Protein AF-A0A0G9HFV5-F1 (afdb_monomer_lite)

Sequence (107 aa):
MTLTRRILLALIIGVALTLALAWLSFEANEVGYEGLSNVLFWQNTFLQSRVASLDIGTPDDPLREGTLLMFLGFILSFPVGFVVYGVGAFVVISKLAERQGTARPRA

Foldseek 3Di:
DDPVVLLVVLLVQLLVQQVVLQVVLVVCVVVPNPVSSCVSLVQLVVQQVPQDFDQPDDPVGGDTDRPVSSVVSVVVSNVVSSVVSSVVSSVVVVVVVVVVVVPDPPD

Organism: NCBI:txid1440763

Structure (mmCIF, N/CA/C/O backbone):
data_AF-A0A0G9HFV5-F1
#
_entry.id   AF-A0A0G9HFV5-F1
#
loop_
_atom_site.group_PDB
_atom_site.id
_atom_site.type_symbol
_atom_site.label_atom_id
_atom_site.label_alt_id
_atom_site.label_comp_id
_atom_site.label_asym_id
_atom_site.label_entity_id
_atom_site.label_seq_id
_atom_site.pdbx_PDB_ins_code
_atom_site.Cartn_x
_atom_site.Cartn_y
_atom_site.Cartn_z
_atom_site.occupancy
_atom_site.B_iso_or_equiv
_atom_site.auth_seq_id
_atom_site.auth_comp_id
_atom_site.auth_asym_id
_atom_site.auth_atom_id
_atom_site.pdbx_PDB_model_num
ATOM 1 N N . MET A 1 1 ? -14.394 -4.779 21.422 1.00 74.81 1 MET A N 1
ATOM 2 C CA . MET A 1 1 ? -13.270 -3.992 20.860 1.00 74.81 1 MET A CA 1
ATOM 3 C C . MET A 1 1 ? -13.796 -2.650 20.371 1.00 74.81 1 MET A C 1
ATOM 5 O O . MET A 1 1 ? -14.705 -2.661 19.544 1.00 74.81 1 MET A O 1
ATOM 9 N N . THR A 1 2 ? -13.284 -1.539 20.911 1.00 90.19 2 THR A N 1
ATOM 10 C CA . THR A 1 2 ? -13.730 -0.167 20.592 1.00 90.19 2 THR A CA 1
ATOM 11 C C . THR A 1 2 ? -13.397 0.222 19.149 1.00 90.19 2 THR A C 1
ATOM 13 O O 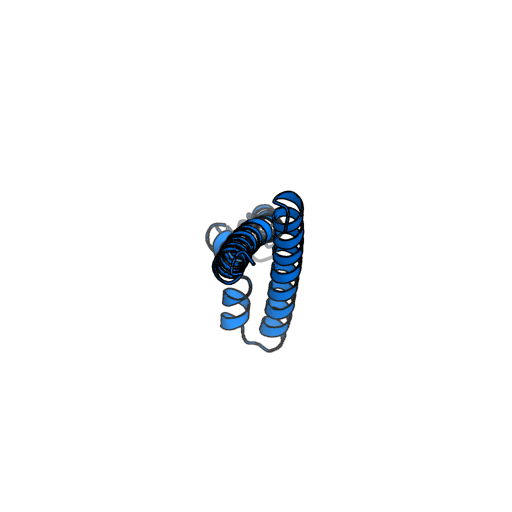. THR A 1 2 ? -12.477 -0.347 18.557 1.00 90.19 2 THR A O 1
ATOM 16 N N . LEU A 1 3 ? -14.133 1.187 18.585 1.00 90.50 3 LEU A N 1
ATOM 17 C CA . LEU A 1 3 ? -13.909 1.689 17.223 1.00 90.50 3 LEU A CA 1
ATOM 18 C C . LEU A 1 3 ? -12.476 2.214 17.041 1.00 90.50 3 LEU A C 1
ATOM 20 O O . LEU A 1 3 ? -11.790 1.801 16.112 1.00 90.50 3 LEU A O 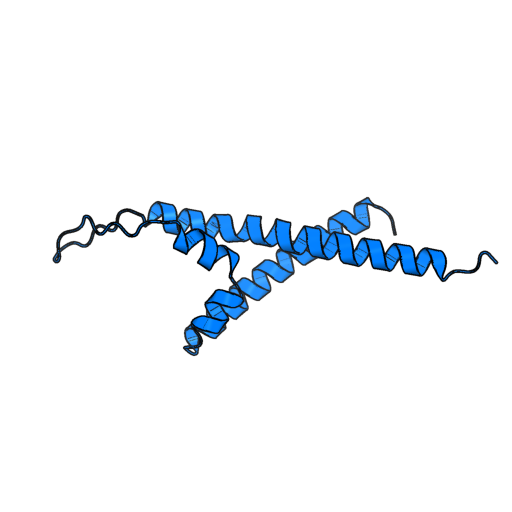1
ATOM 24 N N . THR A 1 4 ? -11.986 3.022 17.984 1.00 93.62 4 THR A N 1
ATOM 25 C CA . THR A 1 4 ? -10.621 3.571 17.971 1.00 93.62 4 THR A CA 1
ATOM 26 C C . THR A 1 4 ? -9.560 2.479 17.861 1.00 93.62 4 THR A C 1
ATOM 28 O O . THR A 1 4 ? -8.653 2.574 17.042 1.00 93.62 4 THR A O 1
ATOM 31 N N . ARG A 1 5 ? -9.700 1.385 18.624 1.00 92.62 5 ARG A N 1
ATOM 32 C CA . ARG A 1 5 ? -8.754 0.261 18.570 1.00 92.62 5 ARG A CA 1
ATOM 33 C C . ARG A 1 5 ? -8.780 -0.450 17.215 1.00 92.62 5 ARG A C 1
ATOM 35 O O . ARG A 1 5 ? -7.735 -0.895 16.756 1.00 92.62 5 ARG A O 1
ATOM 42 N N . ARG A 1 6 ? -9.951 -0.558 16.573 1.00 91.75 6 ARG A N 1
ATOM 43 C CA . ARG A 1 6 ? -10.075 -1.128 15.217 1.00 91.75 6 ARG A CA 1
ATOM 44 C C . ARG A 1 6 ? -9.350 -0.265 14.194 1.00 91.75 6 ARG A C 1
ATOM 46 O O . ARG A 1 6 ? -8.598 -0.807 13.397 1.00 91.75 6 ARG A O 1
ATOM 53 N N . ILE A 1 7 ? -9.549 1.052 14.256 1.00 94.31 7 ILE A N 1
ATOM 54 C CA . ILE A 1 7 ? -8.907 2.015 13.353 1.00 94.31 7 ILE A CA 1
ATOM 55 C C . ILE A 1 7 ? -7.384 1.967 13.516 1.00 94.31 7 ILE A C 1
ATOM 57 O O . ILE A 1 7 ? -6.673 1.825 12.526 1.00 94.31 7 ILE A 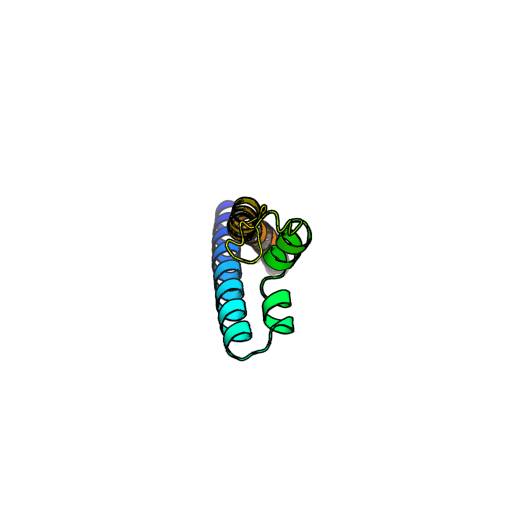O 1
ATOM 61 N N . LEU A 1 8 ? -6.882 2.012 14.755 1.00 96.31 8 LEU A N 1
ATOM 62 C CA . LEU A 1 8 ? -5.442 1.957 15.026 1.00 96.31 8 LEU A CA 1
ATOM 63 C C . LEU A 1 8 ? -4.808 0.651 14.536 1.00 96.31 8 LEU A C 1
ATOM 65 O O . LEU A 1 8 ? -3.769 0.683 13.886 1.00 96.31 8 LEU A O 1
ATOM 69 N N . LEU A 1 9 ? -5.440 -0.496 14.803 1.00 95.06 9 LEU A N 1
ATOM 70 C CA . LEU A 1 9 ? -4.930 -1.783 14.327 1.00 95.06 9 LEU A CA 1
ATOM 71 C C . LEU A 1 9 ? -4.955 -1.882 12.802 1.00 95.06 9 LEU A C 1
ATOM 73 O O . LEU A 1 9 ? -3.996 -2.367 12.215 1.00 95.06 9 LEU A O 1
ATOM 77 N N . ALA A 1 10 ? -6.017 -1.397 12.162 1.00 96.00 10 ALA A N 1
ATOM 78 C CA . ALA A 1 10 ? -6.113 -1.369 10.711 1.00 96.00 10 ALA A CA 1
ATOM 79 C C . ALA A 1 10 ? -5.018 -0.500 10.075 1.00 96.00 10 ALA A C 1
ATOM 81 O O . ALA A 1 10 ? -4.391 -0.932 9.114 1.00 96.00 10 ALA A O 1
ATOM 82 N N . LEU A 1 11 ? -4.735 0.675 10.650 1.00 96.62 11 LEU A N 1
ATOM 83 C CA . LEU A 1 11 ? -3.627 1.537 10.229 1.00 96.62 11 LEU A CA 1
ATOM 84 C C . LEU A 1 11 ? -2.275 0.828 10.346 1.00 96.62 11 LEU A C 1
ATOM 86 O O . LEU A 1 11 ? -1.521 0.791 9.377 1.00 96.62 11 LEU A O 1
ATOM 90 N N . ILE A 1 12 ? -1.990 0.228 11.507 1.00 97.62 12 ILE A N 1
ATOM 91 C CA . ILE A 1 12 ? -0.729 -0.490 11.744 1.00 97.62 12 ILE A CA 1
ATOM 92 C C . ILE A 1 12 ? -0.569 -1.643 10.749 1.00 97.62 12 ILE A C 1
ATOM 94 O O . ILE A 1 12 ? 0.493 -1.789 10.150 1.00 97.62 12 ILE A O 1
ATOM 98 N N . ILE A 1 13 ? -1.624 -2.437 10.538 1.00 97.31 13 ILE A N 1
ATOM 99 C CA . ILE A 1 13 ? -1.605 -3.553 9.585 1.00 97.31 13 ILE A CA 1
ATOM 100 C C . ILE A 1 13 ? -1.413 -3.040 8.159 1.00 97.31 13 ILE A C 1
ATOM 102 O O . ILE A 1 13 ? -0.606 -3.604 7.429 1.00 97.31 13 ILE A O 1
ATOM 106 N N . GLY A 1 14 ? -2.107 -1.968 7.768 1.00 96.56 14 GLY A N 1
ATOM 107 C CA . GLY A 1 14 ? -1.967 -1.370 6.443 1.00 96.56 14 GLY A CA 1
ATOM 108 C C . GLY A 1 14 ? -0.532 -0.930 6.160 1.00 96.56 14 GLY A C 1
ATOM 109 O O . GLY A 1 14 ? 0.022 -1.277 5.117 1.00 96.56 14 GLY A O 1
ATOM 110 N N . VAL A 1 15 ? 0.098 -0.234 7.111 1.00 97.88 15 VAL A N 1
ATOM 111 C CA . VAL A 1 15 ? 1.502 0.187 7.001 1.00 97.88 15 VAL A CA 1
ATOM 112 C C . VAL A 1 15 ? 2.438 -1.017 6.955 1.00 97.88 15 VAL A C 1
ATOM 114 O O . VAL A 1 15 ? 3.214 -1.147 6.010 1.00 97.88 15 VAL A O 1
ATOM 117 N N . ALA A 1 16 ? 2.338 -1.924 7.929 1.00 98.06 16 ALA A N 1
ATOM 118 C CA . ALA A 1 16 ? 3.221 -3.083 8.026 1.00 98.06 16 ALA A CA 1
ATOM 119 C C . ALA A 1 16 ? 3.131 -3.983 6.786 1.00 98.06 16 ALA A C 1
ATOM 121 O O . ALA A 1 16 ? 4.158 -4.387 6.246 1.00 98.06 16 ALA A O 1
ATOM 122 N N . LEU A 1 17 ? 1.915 -4.251 6.299 1.00 97.50 17 LEU A N 1
ATOM 123 C CA . LEU A 1 17 ? 1.701 -5.078 5.115 1.00 97.50 17 LEU A CA 1
ATOM 124 C C . LEU A 1 17 ? 2.252 -4.406 3.855 1.00 97.50 17 LEU A C 1
ATOM 126 O O . LEU A 1 17 ? 2.894 -5.072 3.052 1.00 97.50 17 LEU A O 1
ATOM 130 N N . THR A 1 18 ? 2.062 -3.093 3.701 1.00 97.75 18 THR A N 1
ATOM 131 C CA . THR A 1 18 ? 2.617 -2.356 2.553 1.00 97.75 18 THR A CA 1
ATOM 132 C C . THR A 1 18 ? 4.138 -2.432 2.527 1.00 97.75 18 THR A C 1
ATOM 134 O O . THR A 1 18 ? 4.712 -2.712 1.480 1.00 97.75 18 THR A O 1
ATOM 137 N N . LEU A 1 19 ? 4.790 -2.209 3.672 1.00 97.81 19 LEU A N 1
ATOM 138 C CA . LEU A 1 19 ? 6.249 -2.271 3.774 1.00 97.81 19 LEU A CA 1
ATOM 139 C C . LEU A 1 19 ? 6.772 -3.691 3.536 1.00 97.81 19 LEU A C 1
ATOM 141 O O . LEU A 1 19 ? 7.756 -3.863 2.823 1.00 97.81 19 LEU A O 1
ATOM 145 N N . ALA A 1 20 ? 6.092 -4.706 4.075 1.00 97.88 20 ALA A N 1
ATOM 146 C CA . ALA A 1 20 ? 6.448 -6.103 3.846 1.00 97.88 20 ALA A CA 1
ATOM 147 C C . ALA A 1 20 ? 6.325 -6.491 2.365 1.00 97.88 20 ALA A C 1
ATOM 149 O O . ALA A 1 20 ? 7.212 -7.142 1.824 1.00 97.88 20 ALA A O 1
ATOM 150 N N . LEU A 1 21 ? 5.255 -6.063 1.690 1.00 97.75 21 LEU A N 1
ATOM 151 C CA . LEU A 1 21 ? 5.064 -6.314 0.261 1.00 97.75 21 LEU A CA 1
ATOM 152 C C . LEU A 1 21 ? 6.078 -5.562 -0.606 1.00 97.75 21 LEU A C 1
ATOM 154 O O . LEU A 1 21 ? 6.573 -6.130 -1.575 1.00 97.75 21 LEU A O 1
ATOM 158 N N . ALA A 1 22 ? 6.426 -4.324 -0.245 1.00 96.50 22 ALA A N 1
ATOM 159 C CA . ALA A 1 22 ? 7.487 -3.570 -0.912 1.00 96.50 22 ALA A CA 1
ATOM 160 C C . ALA A 1 22 ? 8.846 -4.275 -0.773 1.00 96.50 22 ALA A C 1
ATOM 162 O O . ALA A 1 22 ? 9.558 -4.447 -1.757 1.00 96.50 22 ALA A O 1
ATOM 163 N N . TRP A 1 23 ? 9.174 -4.743 0.435 1.00 97.50 23 TRP A N 1
ATOM 164 C CA . TRP A 1 23 ? 10.388 -5.516 0.691 1.00 97.50 23 TRP A CA 1
ATOM 165 C C . TRP A 1 23 ? 10.423 -6.819 -0.117 1.00 97.50 23 TRP A C 1
ATOM 167 O O . TRP A 1 23 ? 11.393 -7.096 -0.811 1.00 97.50 23 TRP A O 1
ATOM 177 N N . LEU A 1 24 ? 9.343 -7.604 -0.090 1.00 97.44 24 LEU A N 1
ATOM 178 C CA . LEU A 1 24 ? 9.262 -8.851 -0.857 1.00 97.44 24 LEU A CA 1
ATOM 179 C C . LEU A 1 24 ? 9.308 -8.612 -2.369 1.00 97.44 24 LEU A C 1
ATOM 181 O O . LEU A 1 24 ? 9.829 -9.444 -3.102 1.00 97.44 24 LEU A O 1
ATOM 185 N N . SER A 1 25 ? 8.764 -7.491 -2.840 1.00 96.12 25 SER A N 1
ATOM 186 C CA . SER A 1 25 ? 8.869 -7.077 -4.238 1.00 96.12 25 SER A CA 1
ATOM 187 C C . SER A 1 25 ? 10.318 -6.794 -4.633 1.00 96.12 25 SER A C 1
ATOM 189 O O . SER A 1 25 ? 10.742 -7.239 -5.701 1.00 96.12 25 SER A O 1
ATOM 191 N N . PHE A 1 26 ? 11.088 -6.128 -3.767 1.00 94.38 26 PHE A N 1
ATOM 192 C CA . PHE A 1 26 ? 12.521 -5.918 -3.970 1.00 94.38 26 PHE A CA 1
ATOM 193 C C . PHE A 1 26 ? 13.274 -7.254 -4.063 1.00 94.38 26 PHE A C 1
ATOM 195 O O . PHE A 1 26 ? 13.926 -7.517 -5.069 1.00 94.38 26 PHE A O 1
ATOM 202 N N . GLU A 1 27 ? 13.083 -8.146 -3.090 1.00 97.62 27 GLU A N 1
ATOM 203 C CA . GLU A 1 27 ? 13.707 -9.479 -3.085 1.00 97.62 27 GLU A CA 1
ATOM 204 C C . GLU A 1 27 ? 13.315 -10.313 -4.317 1.00 97.62 27 GLU A C 1
ATOM 206 O O . GLU A 1 27 ? 14.154 -10.951 -4.949 1.00 97.62 27 GLU A O 1
ATOM 211 N N . ALA A 1 28 ? 12.039 -10.287 -4.717 1.00 95.62 28 ALA A N 1
ATOM 212 C CA . ALA A 1 28 ? 11.580 -10.994 -5.911 1.00 95.62 28 ALA A CA 1
ATOM 213 C C . ALA A 1 28 ? 12.265 -10.476 -7.186 1.00 95.62 28 ALA A C 1
ATOM 215 O O . ALA A 1 28 ? 12.568 -11.271 -8.075 1.00 95.62 28 ALA A O 1
ATOM 216 N N . ASN A 1 29 ? 12.521 -9.167 -7.271 1.00 93.94 29 ASN A N 1
ATOM 217 C CA . ASN A 1 29 ? 13.229 -8.568 -8.397 1.00 93.94 29 ASN A CA 1
ATOM 218 C C . ASN A 1 29 ? 14.706 -8.988 -8.435 1.00 93.94 29 ASN A C 1
ATOM 220 O O . ASN A 1 29 ? 15.197 -9.356 -9.498 1.00 93.94 29 ASN A O 1
ATOM 224 N N . GLU A 1 30 ? 15.385 -9.006 -7.285 1.00 94.69 30 GLU A N 1
ATOM 225 C CA . GLU A 1 30 ? 16.795 -9.422 -7.171 1.00 94.69 30 GLU A CA 1
ATOM 226 C C . GLU A 1 30 ? 17.025 -10.873 -7.630 1.00 94.69 30 GLU A C 1
ATOM 228 O O . GLU A 1 30 ? 18.053 -11.194 -8.222 1.00 94.69 30 GLU A O 1
ATOM 233 N N . VAL A 1 31 ? 16.042 -11.757 -7.426 1.00 95.44 31 VAL A N 1
ATOM 234 C CA . VAL A 1 31 ? 16.108 -13.165 -7.871 1.00 95.44 31 VAL A CA 1
ATOM 235 C C . VAL A 1 31 ? 15.585 -13.348 -9.315 1.00 95.44 31 VAL A C 1
ATOM 237 O O . VAL A 1 31 ? 15.481 -14.468 -9.810 1.00 95.44 31 VAL A O 1
ATOM 240 N N . GLY A 1 32 ? 15.264 -12.259 -10.025 1.00 94.81 32 GLY A N 1
ATOM 241 C CA . GLY A 1 32 ? 14.836 -12.272 -11.431 1.00 94.81 32 GLY A CA 1
ATOM 242 C C . GLY A 1 32 ? 13.345 -12.558 -11.660 1.00 94.81 32 GLY A C 1
ATOM 243 O O . GLY A 1 32 ? 12.917 -12.750 -12.798 1.00 94.81 32 GLY A O 1
ATOM 244 N N . TYR A 1 33 ? 12.521 -12.571 -10.608 1.00 95.44 33 TYR A N 1
ATOM 245 C CA . TYR A 1 33 ? 11.067 -12.742 -10.708 1.00 95.44 33 TYR A CA 1
ATOM 246 C C . TYR A 1 33 ? 10.345 -11.394 -10.859 1.00 95.44 33 TYR A C 1
ATOM 248 O O . TYR A 1 33 ? 9.506 -11.021 -10.034 1.00 95.44 33 TYR A O 1
ATOM 256 N N . GLU A 1 34 ? 10.619 -10.675 -11.949 1.00 92.50 34 GLU A N 1
ATOM 257 C CA . GLU A 1 34 ? 10.049 -9.342 -12.218 1.00 92.50 34 GLU A CA 1
ATOM 258 C C . GLU A 1 34 ? 8.512 -9.329 -12.187 1.00 92.50 34 GLU A C 1
ATOM 260 O O . GLU A 1 34 ? 7.890 -8.423 -11.633 1.00 92.50 34 GLU A O 1
ATOM 265 N N . GLY A 1 35 ? 7.868 -10.364 -12.737 1.00 94.12 35 GLY A N 1
ATOM 266 C CA . GLY A 1 35 ? 6.408 -10.484 -12.719 1.00 94.12 35 GLY A CA 1
ATOM 267 C C . GLY A 1 35 ? 5.840 -10.561 -11.298 1.00 94.12 35 GLY A C 1
ATOM 268 O O . GLY A 1 35 ? 4.855 -9.894 -10.987 1.00 94.12 35 GLY A O 1
ATOM 269 N N . LEU A 1 36 ? 6.489 -11.325 -10.413 1.00 94.75 36 LEU A N 1
ATOM 270 C CA . LEU A 1 36 ? 6.085 -11.431 -9.011 1.00 94.75 36 LEU A CA 1
ATOM 271 C C . LEU A 1 36 ? 6.351 -10.123 -8.263 1.00 94.75 36 LEU A C 1
ATOM 273 O O . LEU A 1 36 ? 5.490 -9.671 -7.511 1.00 94.75 36 LEU A O 1
ATOM 277 N N . SER A 1 37 ? 7.503 -9.495 -8.509 1.00 94.44 37 SER A N 1
ATOM 278 C CA . SER A 1 37 ? 7.838 -8.184 -7.953 1.00 94.44 37 SER A CA 1
ATOM 279 C C . SER A 1 37 ? 6.765 -7.141 -8.282 1.00 94.44 37 SER A C 1
ATOM 281 O O . SER A 1 37 ? 6.260 -6.464 -7.380 1.00 94.44 37 SER A O 1
ATOM 283 N N . ASN A 1 38 ? 6.343 -7.091 -9.548 1.00 94.19 38 ASN A N 1
ATOM 284 C CA . ASN A 1 38 ? 5.290 -6.198 -10.022 1.00 94.19 38 ASN A CA 1
ATOM 285 C C . ASN A 1 38 ? 3.926 -6.488 -9.384 1.00 94.19 38 ASN A C 1
ATOM 287 O O . ASN A 1 38 ? 3.180 -5.564 -9.081 1.00 94.19 38 ASN A O 1
ATOM 291 N N . VAL A 1 39 ? 3.582 -7.757 -9.151 1.00 96.12 39 VAL A N 1
ATOM 292 C CA . VAL A 1 39 ? 2.317 -8.122 -8.489 1.00 96.12 39 VAL A CA 1
ATOM 293 C C . VAL A 1 39 ? 2.337 -7.764 -7.001 1.00 96.12 39 VAL A C 1
ATOM 295 O O . VAL A 1 39 ? 1.358 -7.221 -6.486 1.00 96.12 39 VAL A O 1
ATOM 298 N N . LEU A 1 40 ? 3.441 -8.038 -6.302 1.00 95.62 40 LEU A N 1
ATOM 299 C CA . LEU A 1 40 ? 3.581 -7.758 -4.870 1.00 95.62 40 LEU A CA 1
ATOM 300 C C . LEU A 1 40 ? 3.476 -6.260 -4.568 1.00 95.62 40 LEU A C 1
ATOM 302 O O . LEU A 1 40 ? 2.850 -5.870 -3.582 1.00 95.62 40 LEU A O 1
ATOM 306 N N . PHE A 1 41 ? 4.031 -5.420 -5.442 1.00 95.75 41 PHE A N 1
ATOM 307 C CA . PHE A 1 41 ? 3.990 -3.967 -5.308 1.00 95.75 41 PHE A CA 1
ATOM 308 C C . PHE A 1 41 ? 3.191 -3.306 -6.439 1.00 95.75 41 PHE A C 1
ATOM 310 O O . PHE A 1 41 ? 3.587 -2.280 -6.996 1.00 95.75 41 PHE A O 1
ATOM 317 N N . TRP A 1 42 ? 2.026 -3.890 -6.745 1.00 96.88 42 TRP A N 1
ATOM 318 C CA . TRP A 1 42 ? 1.166 -3.509 -7.873 1.00 96.88 42 TRP A CA 1
ATOM 319 C C . TRP A 1 42 ? 0.833 -2.021 -7.927 1.00 96.88 42 TRP A C 1
ATOM 321 O O . TRP A 1 42 ? 0.700 -1.467 -9.014 1.00 96.88 42 TRP A O 1
ATOM 331 N N . GLN A 1 43 ? 0.700 -1.353 -6.782 1.00 95.31 43 GLN A N 1
ATOM 332 C CA . GLN A 1 43 ? 0.397 0.072 -6.737 1.00 95.31 43 GLN A CA 1
ATOM 333 C C . GLN A 1 43 ? 1.523 0.919 -7.343 1.00 95.31 43 GLN A C 1
ATOM 335 O O . GLN A 1 43 ? 1.242 1.911 -8.012 1.00 95.31 43 GLN A O 1
ATOM 340 N N . ASN A 1 44 ? 2.785 0.508 -7.177 1.00 94.25 44 ASN A N 1
ATOM 341 C CA . ASN A 1 44 ? 3.902 1.147 -7.860 1.00 94.25 44 ASN A CA 1
ATOM 342 C C . ASN A 1 44 ? 3.850 0.835 -9.351 1.00 94.25 44 ASN A C 1
ATOM 344 O O . ASN A 1 44 ? 3.822 1.766 -10.143 1.00 94.25 44 ASN A O 1
ATOM 348 N N . THR A 1 45 ? 3.734 -0.435 -9.746 1.00 92.94 45 THR A N 1
ATOM 349 C CA . THR A 1 45 ? 3.638 -0.816 -11.167 1.00 92.94 45 THR A CA 1
ATOM 350 C C . THR A 1 45 ? 2.506 -0.070 -11.879 1.00 92.94 45 THR A C 1
ATOM 352 O O . THR A 1 45 ? 2.693 0.460 -12.973 1.00 92.94 45 THR A O 1
ATOM 355 N N . PHE A 1 46 ? 1.348 0.057 -11.229 1.00 93.56 46 PHE A N 1
ATOM 356 C CA . PHE A 1 46 ? 0.218 0.822 -11.735 1.00 93.56 46 PHE A CA 1
ATOM 357 C C . PHE A 1 46 ? 0.567 2.301 -11.914 1.00 93.56 46 PHE A C 1
ATOM 359 O O . PHE A 1 46 ? 0.337 2.834 -12.996 1.00 93.56 46 PHE A O 1
ATOM 366 N N . LEU A 1 47 ? 1.138 2.966 -10.904 1.00 92.06 47 LEU A N 1
ATOM 367 C CA . LEU A 1 47 ? 1.503 4.384 -11.001 1.00 92.06 47 LEU A CA 1
ATOM 368 C C . LEU A 1 47 ? 2.597 4.625 -12.049 1.00 92.06 47 LEU A C 1
ATOM 370 O O . LEU A 1 47 ? 2.454 5.528 -12.870 1.00 92.06 47 LEU A O 1
ATOM 374 N N . GLN A 1 48 ? 3.631 3.784 -12.080 1.00 89.44 48 GLN A N 1
ATOM 375 C CA . GLN A 1 48 ? 4.719 3.878 -13.055 1.00 89.44 48 GLN A CA 1
ATOM 376 C C . GLN A 1 48 ? 4.219 3.661 -14.488 1.00 89.44 48 GLN A C 1
ATOM 378 O O . GLN A 1 48 ? 4.644 4.376 -15.388 1.00 89.44 48 GLN A O 1
ATOM 383 N N . SER A 1 49 ? 3.240 2.771 -14.707 1.00 88.69 49 SER A N 1
ATOM 384 C CA . SER A 1 49 ? 2.634 2.564 -16.037 1.00 88.69 49 SER A CA 1
ATOM 385 C C . SER A 1 49 ? 1.920 3.802 -16.601 1.00 88.69 49 SER A C 1
ATOM 387 O O . SER A 1 49 ? 1.587 3.841 -17.785 1.00 88.69 49 SER A O 1
ATOM 389 N N . ARG A 1 50 ? 1.642 4.806 -15.758 1.00 86.88 50 ARG A N 1
ATOM 390 C CA . ARG A 1 50 ? 0.994 6.066 -16.151 1.00 86.88 50 ARG A CA 1
ATOM 391 C C . ARG A 1 50 ? 1.977 7.207 -16.367 1.00 86.88 50 ARG A C 1
ATOM 393 O O . ARG A 1 50 ? 1.567 8.249 -16.873 1.00 86.88 50 ARG A O 1
ATOM 400 N N . VAL A 1 51 ? 3.240 7.029 -15.994 1.00 81.62 51 VAL A N 1
ATOM 401 C CA . VAL A 1 51 ? 4.283 8.017 -16.248 1.00 81.62 51 VAL A CA 1
ATOM 402 C C . VAL A 1 51 ? 4.864 7.732 -17.629 1.00 81.62 51 VAL A C 1
ATOM 404 O O . VAL A 1 51 ? 5.410 6.660 -17.872 1.00 81.62 51 VAL A O 1
ATOM 407 N N . ALA A 1 52 ? 4.728 8.682 -18.555 1.00 65.00 52 ALA A N 1
ATOM 408 C CA . ALA A 1 52 ? 5.366 8.575 -19.861 1.00 65.00 52 ALA A CA 1
ATOM 409 C C . ALA A 1 52 ? 6.890 8.663 -19.692 1.00 65.00 52 ALA A C 1
ATOM 411 O O . ALA A 1 52 ? 7.390 9.621 -19.102 1.00 65.00 52 ALA A O 1
ATOM 412 N N . SER A 1 53 ? 7.629 7.680 -20.208 1.00 63.25 53 SER A N 1
ATOM 413 C CA . SER A 1 53 ? 9.080 7.785 -20.353 1.00 63.25 53 SER A CA 1
ATOM 414 C C . SER A 1 53 ? 9.379 8.613 -21.602 1.00 63.25 53 SER A C 1
ATOM 416 O O . SER A 1 53 ? 9.303 8.097 -22.719 1.00 63.25 53 SER A O 1
ATOM 418 N N . LEU A 1 54 ? 9.669 9.898 -21.429 1.00 58.25 54 LEU A N 1
ATOM 419 C CA . LEU A 1 54 ? 10.177 10.740 -22.506 1.00 58.25 54 LEU A CA 1
ATOM 420 C C . LEU A 1 54 ? 11.695 10.810 -22.355 1.00 58.25 54 LEU A C 1
ATOM 422 O O . LEU A 1 54 ? 12.218 11.463 -21.454 1.00 58.25 54 LEU A O 1
ATOM 426 N N . ASP A 1 55 ? 12.406 10.090 -23.221 1.00 59.88 55 ASP A N 1
ATOM 427 C CA . ASP A 1 55 ? 13.842 10.301 -23.385 1.00 59.88 55 ASP A CA 1
ATOM 428 C C . ASP A 1 55 ? 14.017 11.571 -24.227 1.00 59.88 55 ASP A C 1
ATOM 430 O O . ASP A 1 55 ? 13.824 11.563 -25.442 1.00 59.88 55 ASP A O 1
ATOM 434 N N . ILE A 1 56 ? 14.287 12.685 -23.552 1.00 60.16 56 ILE A N 1
ATOM 435 C CA . ILE A 1 56 ? 14.611 13.990 -24.161 1.00 60.16 56 ILE A CA 1
ATOM 436 C C . ILE A 1 56 ? 16.119 14.267 -24.151 1.00 60.16 56 ILE A C 1
ATOM 438 O O . ILE A 1 56 ? 16.557 15.346 -24.550 1.00 60.16 56 ILE A O 1
ATOM 442 N N . GLY A 1 57 ? 16.920 13.298 -23.712 1.00 61.91 57 GLY A N 1
ATOM 443 C CA . GLY A 1 57 ? 18.371 13.348 -23.775 1.00 61.91 57 GLY A CA 1
ATOM 444 C C . GLY A 1 57 ? 18.932 13.078 -25.165 1.00 61.91 57 GLY A C 1
ATOM 445 O O . GLY A 1 57 ? 18.243 12.610 -26.073 1.00 61.91 57 GLY A O 1
ATOM 446 N N . THR A 1 58 ? 20.225 13.343 -25.320 1.00 59.81 58 THR A N 1
ATOM 447 C CA . THR A 1 58 ? 21.001 12.836 -26.456 1.00 59.81 58 THR A CA 1
ATOM 448 C C . THR A 1 58 ? 21.561 11.449 -26.110 1.00 59.81 58 THR A C 1
ATOM 450 O O . THR A 1 58 ? 21.653 11.104 -24.933 1.00 59.81 58 THR A O 1
ATOM 453 N N . PRO A 1 59 ? 21.970 10.631 -27.099 1.00 62.22 59 PRO A N 1
ATOM 454 C CA . PRO A 1 59 ? 22.597 9.331 -26.834 1.00 62.22 59 PRO A CA 1
ATOM 455 C C . PRO A 1 59 ? 23.827 9.403 -25.912 1.00 62.22 59 PRO A C 1
ATOM 457 O O . PRO A 1 59 ? 24.111 8.440 -25.205 1.00 62.22 59 PRO A O 1
ATOM 460 N N . ASP A 1 60 ? 24.526 10.542 -25.915 1.00 68.31 60 ASP A N 1
ATOM 461 C CA . ASP A 1 60 ? 25.726 10.795 -25.112 1.00 68.31 60 ASP A CA 1
ATOM 462 C C . ASP A 1 60 ? 25.420 11.409 -23.727 1.00 68.31 60 ASP A C 1
ATOM 464 O O . ASP A 1 60 ? 26.273 11.354 -22.842 1.00 68.31 60 ASP A O 1
ATOM 468 N N . ASP A 1 61 ? 24.216 11.965 -23.521 1.00 59.97 61 ASP A N 1
ATOM 469 C CA . ASP A 1 61 ? 23.736 12.503 -22.238 1.00 59.97 61 ASP A CA 1
ATOM 470 C C . ASP A 1 61 ? 22.213 12.273 -22.084 1.00 59.97 61 ASP A C 1
ATOM 472 O O . ASP A 1 61 ? 21.392 13.135 -22.438 1.00 59.97 61 ASP A O 1
ATOM 476 N N . PRO A 1 62 ? 21.797 11.076 -21.619 1.00 59.19 62 PRO A N 1
ATOM 477 C CA . PRO A 1 62 ? 20.390 10.726 -21.493 1.00 59.19 62 PRO A CA 1
ATOM 478 C C . PRO A 1 62 ? 19.729 11.487 -20.331 1.00 59.19 62 PRO A C 1
ATOM 480 O O . PRO A 1 62 ? 19.667 11.020 -19.193 1.00 59.19 62 PRO A O 1
ATOM 483 N N . LEU A 1 63 ? 19.175 12.663 -20.623 1.00 57.47 63 LEU A N 1
ATOM 484 C CA . LEU A 1 63 ? 18.193 13.333 -19.777 1.00 57.47 63 LEU A CA 1
ATOM 485 C C . LEU A 1 63 ? 16.826 12.661 -19.947 1.00 57.47 63 LEU A C 1
ATOM 487 O O . LEU A 1 63 ? 16.125 12.864 -20.936 1.00 57.47 63 LEU A O 1
ATOM 491 N N . ARG A 1 64 ? 16.417 11.872 -18.955 1.00 57.16 64 ARG A N 1
ATOM 492 C CA . ARG A 1 64 ? 15.072 11.284 -18.912 1.00 57.16 64 ARG A CA 1
ATOM 493 C C . ARG A 1 64 ? 14.075 12.272 -18.298 1.00 57.16 64 ARG A C 1
ATOM 495 O O . ARG A 1 64 ? 14.035 12.415 -17.066 1.00 57.16 64 ARG A O 1
ATOM 502 N N . GLU A 1 65 ? 13.231 12.915 -19.115 1.00 55.41 65 GLU A N 1
ATOM 503 C CA . GLU A 1 65 ? 11.992 13.513 -18.596 1.00 55.41 65 GLU A CA 1
ATOM 504 C C . GLU A 1 65 ? 11.145 12.398 -17.992 1.00 55.41 65 GLU A C 1
ATOM 506 O O . GLU A 1 65 ? 10.987 11.313 -18.549 1.00 55.41 65 GLU A O 1
ATOM 511 N N . GLY A 1 66 ? 10.605 12.668 -16.809 1.00 59.38 66 GLY A N 1
ATOM 512 C CA . GLY A 1 66 ? 9.825 11.692 -16.056 1.00 59.38 66 GLY A CA 1
ATOM 513 C C . GLY A 1 66 ? 10.548 11.125 -14.841 1.00 59.38 66 GLY A C 1
ATOM 514 O O . GLY A 1 66 ? 9.866 10.593 -13.978 1.00 59.38 66 GLY A O 1
ATOM 515 N N . THR A 1 67 ? 11.861 11.330 -14.667 1.00 72.88 67 THR A N 1
ATOM 516 C CA . THR A 1 67 ? 12.594 10.851 -13.471 1.00 72.88 67 THR A CA 1
ATOM 517 C C . THR A 1 67 ? 11.967 11.354 -12.160 1.00 72.88 67 THR A C 1
ATOM 519 O O . THR A 1 67 ? 11.758 10.578 -11.227 1.00 72.88 67 THR A O 1
ATOM 522 N N . LEU A 1 68 ? 11.573 12.635 -12.100 1.00 79.75 68 LEU A N 1
ATOM 523 C CA . LEU A 1 68 ? 10.881 13.192 -10.931 1.00 79.75 68 LEU A CA 1
ATOM 524 C C . LEU A 1 68 ? 9.471 12.604 -10.758 1.00 79.75 68 LEU A C 1
ATOM 526 O O . LEU A 1 68 ? 9.077 12.289 -9.639 1.00 79.75 68 LEU A O 1
ATOM 530 N N . LEU A 1 69 ? 8.711 12.430 -11.846 1.00 82.25 69 LEU A N 1
ATOM 531 C CA . LEU A 1 69 ? 7.365 11.846 -11.787 1.00 82.25 69 LEU A CA 1
ATOM 532 C C . LEU A 1 69 ? 7.404 10.366 -11.392 1.00 82.25 69 LEU A C 1
ATOM 534 O O . LEU A 1 69 ? 6.549 9.929 -10.629 1.00 82.25 69 LEU A O 1
ATOM 538 N N . MET A 1 70 ? 8.400 9.611 -11.856 1.00 83.88 70 MET A N 1
ATOM 539 C CA . MET A 1 70 ? 8.635 8.223 -11.463 1.00 83.88 70 MET A CA 1
ATOM 540 C C . MET A 1 70 ? 8.984 8.137 -9.977 1.00 83.88 70 MET A C 1
ATOM 542 O O . MET A 1 70 ? 8.414 7.319 -9.256 1.00 83.88 70 MET A O 1
ATOM 546 N N . PHE A 1 71 ? 9.858 9.020 -9.487 1.00 85.19 71 PHE A N 1
ATOM 547 C CA . PHE A 1 71 ? 10.191 9.089 -8.065 1.00 85.19 71 PHE A CA 1
ATOM 548 C C . PHE A 1 71 ? 8.972 9.450 -7.202 1.00 85.19 71 PHE A C 1
ATOM 550 O O . PHE A 1 71 ? 8.707 8.802 -6.188 1.00 85.19 71 PHE A O 1
ATOM 557 N N . LEU A 1 72 ? 8.172 10.431 -7.632 1.00 88.94 72 LEU A N 1
ATOM 558 C CA . LEU A 1 72 ? 6.915 10.779 -6.969 1.00 88.94 72 LEU A CA 1
ATOM 559 C C . LEU A 1 72 ? 5.912 9.621 -7.013 1.00 88.94 72 LEU A C 1
ATOM 561 O O . LEU A 1 72 ? 5.279 9.338 -6.001 1.00 88.94 72 LEU A O 1
ATOM 565 N N . GLY A 1 73 ? 5.796 8.922 -8.143 1.00 89.94 73 GLY A N 1
ATOM 566 C CA . GLY A 1 73 ? 4.959 7.731 -8.288 1.00 89.94 73 GLY A CA 1
ATOM 567 C C . GLY A 1 73 ? 5.366 6.625 -7.315 1.00 89.94 73 GLY A C 1
ATOM 568 O O . GLY A 1 73 ? 4.509 6.042 -6.651 1.00 89.94 73 GLY A O 1
ATOM 569 N N . PHE A 1 74 ? 6.672 6.406 -7.147 1.00 90.56 74 PHE A N 1
ATOM 570 C CA . PHE A 1 74 ? 7.202 5.475 -6.155 1.00 90.56 74 PHE A CA 1
ATOM 571 C C . PHE A 1 74 ? 6.840 5.900 -4.728 1.00 90.56 74 PHE A C 1
ATOM 573 O O . PHE A 1 74 ? 6.295 5.091 -3.979 1.00 90.56 74 PHE A O 1
ATOM 580 N N . ILE A 1 75 ? 7.046 7.166 -4.351 1.00 94.00 75 ILE A N 1
ATOM 581 C CA . ILE A 1 75 ? 6.673 7.649 -3.010 1.00 94.00 75 ILE A CA 1
ATOM 582 C C . ILE A 1 75 ? 5.164 7.521 -2.778 1.00 94.00 75 ILE A C 1
ATOM 584 O O . ILE A 1 75 ? 4.748 7.023 -1.734 1.00 94.00 75 ILE A O 1
ATOM 588 N N . LEU A 1 76 ? 4.340 7.923 -3.750 1.00 94.75 76 LEU A N 1
ATOM 589 C CA . LEU A 1 76 ? 2.878 7.880 -3.657 1.00 94.75 76 LEU A CA 1
ATOM 590 C C . LEU A 1 76 ? 2.325 6.453 -3.599 1.00 94.75 76 LEU A C 1
ATOM 592 O O . LEU A 1 76 ? 1.238 6.240 -3.057 1.00 94.75 76 LEU A O 1
ATOM 596 N N . SER A 1 77 ? 3.082 5.468 -4.079 1.00 94.69 77 SER A N 1
ATOM 597 C CA . SER A 1 77 ? 2.697 4.065 -3.975 1.00 94.69 77 SER A CA 1
ATOM 598 C C . SER A 1 77 ? 2.560 3.601 -2.512 1.00 94.69 77 SER A C 1
ATOM 600 O O . SER A 1 77 ? 1.681 2.795 -2.208 1.00 94.69 77 SER A O 1
ATOM 602 N N . PHE A 1 78 ? 3.328 4.164 -1.568 1.00 95.75 78 PHE A N 1
ATOM 603 C CA . PHE A 1 78 ? 3.235 3.796 -0.149 1.00 95.75 78 PHE A CA 1
ATOM 604 C C . PHE A 1 78 ? 1.937 4.286 0.513 1.00 95.75 78 PHE A C 1
ATOM 606 O O . PHE A 1 78 ? 1.213 3.442 1.042 1.00 95.75 78 PHE A O 1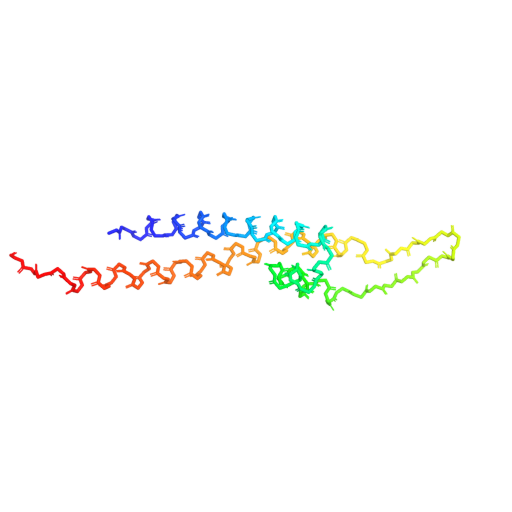
ATOM 613 N N . PRO A 1 79 ? 1.560 5.584 0.453 1.00 96.56 79 PRO A N 1
ATOM 614 C CA . PRO A 1 79 ? 0.253 6.042 0.920 1.00 96.56 79 PRO A CA 1
ATOM 615 C C . PRO A 1 79 ? -0.917 5.284 0.289 1.00 96.56 79 PRO A C 1
ATOM 617 O O . PRO A 1 79 ? -1.863 4.935 0.994 1.00 96.56 79 PRO A O 1
ATOM 620 N N . VAL A 1 80 ? -0.846 4.987 -1.015 1.00 96.62 80 VAL A N 1
ATOM 621 C CA . VAL A 1 80 ? -1.875 4.187 -1.699 1.00 96.62 80 VAL A CA 1
ATOM 622 C C . VAL A 1 80 ? -1.976 2.795 -1.072 1.00 96.62 80 VAL A C 1
ATOM 624 O O . VAL A 1 80 ? -3.075 2.374 -0.706 1.00 96.62 80 VAL A O 1
ATOM 627 N N . GLY A 1 81 ? -0.845 2.114 -0.869 1.00 95.69 81 GLY A N 1
ATOM 628 C CA . GLY A 1 81 ? -0.798 0.830 -0.167 1.00 95.69 81 GLY A CA 1
ATOM 629 C C . GLY A 1 81 ? -1.376 0.916 1.249 1.00 95.69 81 GLY A C 1
ATOM 630 O O . GLY A 1 81 ? -2.261 0.133 1.599 1.00 95.69 81 GLY A O 1
ATOM 631 N N . PHE A 1 82 ? -0.964 1.913 2.041 1.00 97.25 82 PHE A N 1
ATOM 632 C CA . PHE A 1 82 ? -1.440 2.106 3.416 1.00 97.25 82 PHE A CA 1
ATOM 633 C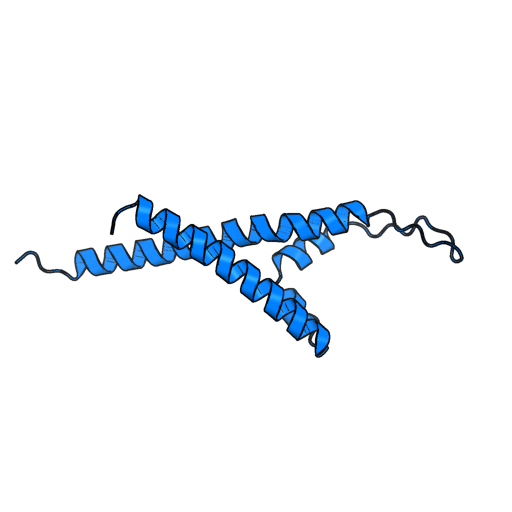 C . PHE A 1 82 ? -2.962 2.227 3.481 1.00 97.25 82 PHE A C 1
ATOM 635 O O . PHE A 1 82 ? -3.592 1.616 4.346 1.00 97.25 82 PHE A O 1
ATOM 642 N N . VAL A 1 83 ? -3.557 2.982 2.553 1.00 97.50 83 VAL A N 1
ATOM 643 C CA . VAL A 1 83 ? -5.011 3.156 2.475 1.00 97.50 83 VAL A CA 1
ATOM 644 C C . VAL A 1 83 ? -5.691 1.861 2.047 1.00 97.50 83 VAL A C 1
ATOM 646 O O . VAL A 1 83 ? -6.609 1.416 2.732 1.00 97.50 83 VAL A O 1
ATOM 649 N N . VAL A 1 84 ? -5.247 1.227 0.958 1.00 97.62 84 VAL A N 1
ATOM 650 C CA . VAL A 1 84 ? -5.893 0.011 0.432 1.00 97.62 84 VAL A CA 1
ATOM 651 C C . VAL A 1 84 ? -5.844 -1.122 1.457 1.00 97.62 84 VAL A C 1
ATOM 653 O O . VAL A 1 84 ? -6.882 -1.687 1.817 1.00 97.62 84 VAL A O 1
ATOM 656 N N . TYR A 1 85 ? -4.656 -1.427 1.977 1.00 97.44 85 TYR A N 1
ATOM 657 C CA . TYR A 1 85 ? -4.480 -2.510 2.940 1.00 97.44 85 TYR A CA 1
ATOM 658 C C . TYR A 1 85 ? -5.049 -2.154 4.315 1.00 97.44 85 TYR A C 1
ATOM 660 O O . TYR A 1 85 ? -5.609 -3.023 4.983 1.00 97.44 85 TYR A O 1
ATOM 668 N N . GLY A 1 86 ? -4.987 -0.883 4.721 1.00 96.94 86 GLY A N 1
ATOM 669 C CA . GLY A 1 86 ? -5.598 -0.410 5.961 1.00 96.94 86 GLY A CA 1
ATOM 670 C C . GLY A 1 86 ? -7.123 -0.520 5.937 1.00 96.94 86 GLY A C 1
ATOM 671 O O . GLY A 1 86 ? -7.717 -1.068 6.865 1.00 96.94 86 GLY A O 1
ATOM 672 N N . VAL A 1 87 ? -7.776 -0.085 4.856 1.00 97.62 87 VAL A N 1
ATOM 673 C CA . VAL A 1 87 ? -9.231 -0.241 4.678 1.00 97.62 87 VAL A CA 1
ATOM 674 C C . VAL A 1 87 ? -9.612 -1.721 4.632 1.00 97.62 87 VAL A C 1
ATOM 676 O O . VAL A 1 87 ? -10.547 -2.131 5.324 1.00 97.62 87 VAL A O 1
ATOM 679 N N . GLY A 1 88 ? -8.860 -2.544 3.894 1.00 97.31 88 GLY A N 1
ATOM 680 C CA . GLY A 1 88 ? -9.068 -3.994 3.862 1.00 97.31 88 GLY A CA 1
ATOM 681 C C . GLY A 1 88 ? -8.991 -4.624 5.257 1.00 97.31 88 GLY A C 1
ATOM 682 O O . GLY A 1 88 ? -9.910 -5.336 5.676 1.00 97.31 88 GLY A O 1
ATOM 683 N N . ALA A 1 89 ? -7.948 -4.291 6.021 1.00 96.88 89 ALA A N 1
ATOM 684 C CA . ALA A 1 89 ? -7.776 -4.748 7.396 1.00 96.88 89 ALA A CA 1
ATOM 685 C C . ALA A 1 89 ? -8.924 -4.279 8.304 1.00 96.88 89 ALA A C 1
ATOM 687 O O . ALA A 1 89 ? -9.461 -5.074 9.078 1.00 96.88 89 ALA A O 1
ATOM 688 N N . PHE A 1 90 ? -9.355 -3.019 8.182 1.00 96.44 90 PHE A N 1
ATOM 689 C CA . PHE A 1 90 ? -10.473 -2.479 8.957 1.00 96.44 90 PHE A CA 1
ATOM 690 C C . PHE A 1 90 ? -11.777 -3.243 8.705 1.00 96.44 90 PHE A C 1
ATOM 692 O O . PHE A 1 90 ? -12.483 -3.587 9.660 1.00 96.44 90 PHE A O 1
ATOM 699 N N . VAL A 1 91 ? -12.087 -3.538 7.439 1.00 96.75 91 VAL A N 1
ATOM 700 C CA . VAL A 1 91 ? -13.285 -4.301 7.058 1.00 96.75 91 VAL A CA 1
ATOM 701 C C . VAL A 1 91 ? -13.227 -5.714 7.635 1.00 96.75 91 VAL A C 1
ATOM 703 O O . VAL A 1 91 ? -14.201 -6.166 8.242 1.00 96.75 91 VAL A O 1
ATOM 706 N N . VAL A 1 92 ? -12.089 -6.401 7.504 1.00 96.19 92 VAL A N 1
ATOM 707 C CA . VAL A 1 92 ? -11.903 -7.763 8.032 1.00 96.19 92 VAL A CA 1
ATOM 708 C C . VAL A 1 92 ? -12.056 -7.785 9.553 1.00 96.19 92 VAL A C 1
ATOM 710 O O . VAL A 1 92 ? -12.848 -8.566 10.082 1.00 96.19 92 VAL A O 1
ATOM 713 N N . ILE A 1 93 ? -11.365 -6.890 10.263 1.00 93.94 93 ILE A N 1
ATOM 714 C CA . ILE A 1 93 ? -11.441 -6.774 11.725 1.00 93.94 93 ILE A CA 1
ATOM 715 C C . ILE A 1 93 ? -12.869 -6.459 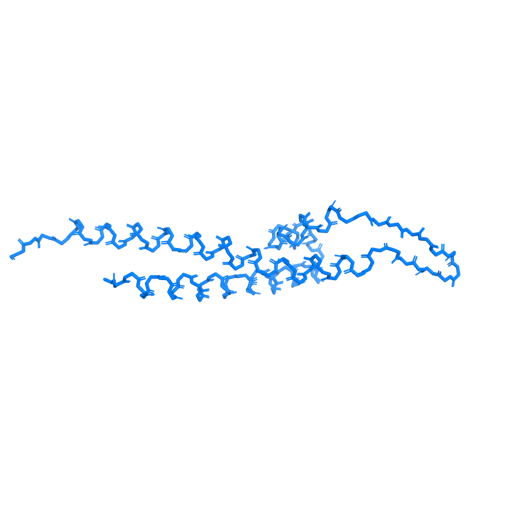12.177 1.00 93.94 93 ILE A C 1
ATOM 717 O O . ILE A 1 93 ? -13.346 -7.025 13.164 1.00 93.94 93 ILE A O 1
ATOM 721 N N . SER A 1 94 ? -13.563 -5.566 11.469 1.00 91.69 94 SER A N 1
ATOM 722 C CA . SER A 1 94 ? -14.931 -5.180 11.820 1.00 91.69 94 SER A CA 1
ATOM 723 C C . SER A 1 94 ? -15.901 -6.347 11.669 1.00 91.69 94 SER A C 1
ATOM 725 O O . SER A 1 94 ? -16.626 -6.642 12.620 1.00 91.69 94 SER A O 1
ATOM 727 N N . LYS A 1 95 ? -15.818 -7.087 10.555 1.00 92.94 95 LYS A N 1
ATOM 728 C CA . LYS A 1 95 ? -16.616 -8.302 10.332 1.00 92.94 95 LYS A CA 1
ATOM 729 C C . LYS A 1 95 ? -16.317 -9.397 11.358 1.00 92.94 95 LYS A C 1
ATOM 731 O O . LYS A 1 95 ? -17.232 -10.066 11.834 1.00 92.94 95 LYS A O 1
ATOM 736 N N . LEU A 1 96 ? -15.050 -9.589 11.729 1.00 90.69 96 LEU A N 1
ATOM 737 C CA . LEU A 1 96 ? -14.670 -10.559 12.763 1.00 90.69 96 LEU A CA 1
ATOM 738 C C . LEU A 1 96 ? -15.243 -10.181 14.134 1.00 90.69 96 LEU A C 1
ATOM 740 O O . LEU A 1 96 ? -15.760 -11.040 14.848 1.00 90.69 96 LEU A O 1
ATOM 744 N N . ALA A 1 97 ? -15.198 -8.898 14.489 1.00 86.19 97 ALA A N 1
ATOM 745 C CA . ALA A 1 97 ? -15.730 -8.420 15.758 1.00 86.19 97 ALA A CA 1
ATOM 746 C C . ALA A 1 97 ? -17.267 -8.505 15.832 1.00 86.19 97 ALA A C 1
ATOM 748 O O . ALA A 1 97 ? -17.801 -8.779 16.906 1.00 86.19 97 ALA A O 1
ATOM 749 N N . GLU A 1 98 ? -17.974 -8.306 14.716 1.00 85.62 98 GLU A N 1
ATOM 750 C CA . GLU A 1 98 ? -19.425 -8.534 14.618 1.00 85.62 98 GLU A CA 1
ATOM 751 C C . GLU A 1 98 ? -19.779 -10.005 14.859 1.00 85.62 98 GLU A C 1
ATOM 753 O O . GLU A 1 98 ? -20.617 -10.300 15.712 1.00 85.62 98 GLU A O 1
ATOM 758 N N . ARG A 1 99 ? -19.071 -10.932 14.196 1.00 85.19 99 ARG A N 1
ATOM 759 C CA . ARG A 1 99 ? -19.274 -12.383 14.367 1.00 85.19 99 ARG A CA 1
ATOM 760 C C . ARG A 1 99 ? -19.081 -12.840 15.813 1.00 85.19 99 ARG A C 1
ATOM 762 O O . ARG A 1 99 ? -19.842 -13.667 16.310 1.00 85.19 99 ARG A O 1
ATOM 769 N N . GLN A 1 100 ? -18.087 -12.287 16.507 1.00 77.19 100 GLN A N 1
ATOM 770 C CA . GLN A 1 100 ? -17.849 -12.576 17.925 1.00 77.19 100 GLN A CA 1
ATOM 771 C C . GLN A 1 100 ? -18.932 -11.989 18.843 1.00 77.19 100 GLN A C 1
ATOM 773 O O . GLN A 1 100 ? -19.215 -12.561 19.893 1.00 77.19 100 GLN A O 1
ATOM 778 N N . GLY A 1 101 ? -19.551 -10.870 18.450 1.00 67.88 101 GLY A N 1
ATOM 779 C CA . GLY A 1 101 ? -20.690 -10.281 19.157 1.00 67.88 101 GLY A CA 1
ATOM 780 C C . GLY A 1 101 ? -21.963 -11.122 19.043 1.00 67.88 101 GLY A C 1
ATOM 781 O O . GLY A 1 101 ? -22.686 -11.252 20.024 1.00 67.88 101 GLY A O 1
ATOM 782 N N . THR A 1 102 ? -22.202 -11.745 17.886 1.00 60.03 102 THR A N 1
ATOM 783 C CA . THR A 1 102 ? -23.326 -12.677 17.674 1.00 60.03 102 THR A CA 1
ATOM 784 C C . THR A 1 102 ? -23.097 -14.064 18.281 1.00 60.03 102 THR A C 1
ATOM 786 O O . THR A 1 102 ? -24.059 -14.744 18.614 1.00 60.03 102 THR A O 1
ATOM 789 N N . ALA A 1 103 ? -21.840 -14.489 18.448 1.00 58.75 103 ALA A N 1
ATOM 790 C CA . ALA A 1 103 ? -21.485 -15.803 18.995 1.00 58.75 103 ALA A CA 1
ATOM 791 C C . ALA A 1 103 ? -21.466 -15.866 20.534 1.00 58.75 103 ALA A C 1
ATOM 793 O O . ALA A 1 103 ? -21.280 -16.943 21.094 1.00 58.75 103 ALA A O 1
ATOM 794 N N . ARG A 1 104 ? -21.633 -14.735 21.232 1.00 51.25 104 ARG A N 1
ATOM 795 C CA . ARG A 1 104 ? -21.728 -14.697 22.697 1.00 51.25 104 ARG A CA 1
ATOM 796 C C . ARG A 1 104 ? -23.211 -14.758 23.085 1.00 51.25 104 ARG A C 1
ATOM 798 O O . ARG A 1 104 ? -23.903 -13.757 22.888 1.00 51.25 104 ARG A O 1
ATOM 805 N N . PRO A 1 105 ? -23.726 -15.880 23.629 1.00 47.31 105 PRO A N 1
ATOM 806 C CA . PRO A 1 105 ? -25.049 -15.873 24.233 1.00 47.31 105 PRO A CA 1
ATOM 807 C C . PRO A 1 105 ? -25.010 -14.854 25.372 1.00 47.31 105 PRO A C 1
ATOM 809 O O . PRO A 1 105 ? -24.047 -14.825 26.144 1.00 47.31 105 PRO A O 1
ATOM 812 N N . ARG A 1 106 ? -26.020 -13.985 25.453 1.00 53.31 106 ARG A N 1
ATOM 813 C CA . ARG A 1 106 ? -26.249 -13.197 26.666 1.00 53.31 106 ARG A CA 1
ATOM 814 C C . ARG A 1 106 ? -26.619 -14.201 27.757 1.00 53.31 106 ARG A C 1
ATOM 816 O O . ARG A 1 106 ? -27.732 -14.714 27.737 1.00 53.31 106 ARG A O 1
ATOM 823 N N . ALA A 1 107 ? -25.636 -14.554 28.581 1.00 50.28 107 ALA A N 1
ATOM 824 C CA . ALA A 1 107 ? -25.848 -15.263 29.835 1.00 50.28 107 ALA A CA 1
ATOM 825 C C . ALA A 1 107 ? -26.501 -14.321 30.849 1.00 50.28 107 ALA A C 1
ATOM 827 O O . ALA A 1 107 ? -26.182 -13.108 30.793 1.00 50.28 107 ALA A O 1
#

Secondary structure (DSSP, 8-state):
--HHHHHHHHHHHHHHHHHHHHHHHHHHHHTT-HHHHHHHTHHHHHHHTTS--EE-SBTTB--EETHHHHHHHHHHHHHHHHHHHHHHHHHHHHHHHHHHHHSS---

Radius of gyration: 19.84 Å; chains: 1; bounding box: 52×30×57 Å

pLDDT: mean 86.13, std 14.84, range [47.31, 98.06]